Protein AF-A0A9D4M8V5-F1 (afdb_monomer_lite)

Secondary structure (DSSP, 8-state):
-GGGTT--EE-SSPPPPTTS--------EEEEEE-SSTT-EEEEEE----

Sequence (50 aa):
MSHFKRKFVIRRGKRTQPGKGAAKAQVEFFELRANGGIISTRCIQVGMSH

Radius of gyration: 13.72 Å; chains: 1; bounding box: 34×22×36 Å

pLDDT: mean 71.7, std 12.04, range [45.56, 89.25]

Foldseek 3Di:
DQVVVQDAEAEDDDPDDPPPPDDPPDDWDWDWDDDPDPRDTYIYTDDPDD

Structure (mmCIF, N/CA/C/O backbone):
data_AF-A0A9D4M8V5-F1
#
_entry.id   AF-A0A9D4M8V5-F1
#
loop_
_atom_site.group_PDB
_atom_site.id
_atom_site.type_symbol
_atom_site.label_atom_id
_atom_site.label_alt_id
_atom_site.label_comp_id
_atom_site.label_asym_id
_atom_site.label_entity_id
_atom_site.label_seq_id
_atom_site.pdbx_PDB_ins_code
_atom_site.Cartn_x
_atom_site.Cartn_y
_atom_site.Cartn_z
_atom_site.occupancy
_atom_site.B_iso_or_equiv
_atom_site.auth_seq_id
_atom_site.auth_comp_id
_atom_site.auth_asym_id
_atom_site.auth_atom_id
_atom_site.pdbx_PDB_model_num
ATOM 1 N N . MET A 1 1 ? 9.017 4.206 -7.482 1.00 58.41 1 MET A N 1
ATOM 2 C CA . MET A 1 1 ? 8.455 2.934 -6.958 1.00 58.41 1 MET A CA 1
ATOM 3 C C . MET A 1 1 ? 9.539 1.932 -6.561 1.00 58.41 1 MET A C 1
ATOM 5 O O . MET A 1 1 ? 9.440 1.335 -5.495 1.00 58.41 1 MET A O 1
ATOM 9 N N . SER A 1 2 ? 10.596 1.797 -7.359 1.00 59.22 2 SER A N 1
ATOM 10 C CA . SER A 1 2 ? 11.783 0.965 -7.105 1.00 59.22 2 SER A CA 1
ATOM 11 C C . SER A 1 2 ? 12.511 1.292 -5.789 1.00 59.22 2 SER A C 1
ATOM 13 O O . SER A 1 2 ? 12.851 0.378 -5.045 1.00 59.22 2 SER A O 1
ATOM 15 N N . HIS A 1 3 ? 12.653 2.576 -5.434 1.00 67.00 3 HIS A N 1
ATOM 16 C CA . HIS A 1 3 ? 13.280 3.002 -4.168 1.00 67.00 3 HIS A CA 1
ATOM 17 C C . HIS A 1 3 ? 12.475 2.638 -2.911 1.00 67.00 3 HIS A C 1
ATOM 19 O O . HIS A 1 3 ? 13.029 2.543 -1.822 1.00 67.00 3 HIS A O 1
ATOM 25 N N . PHE A 1 4 ? 11.172 2.380 -3.056 1.00 65.38 4 PHE A N 1
ATOM 26 C CA . PHE A 1 4 ? 10.282 2.046 -1.942 1.00 65.38 4 PHE A CA 1
ATOM 27 C C . PHE A 1 4 ? 10.191 0.534 -1.690 1.00 65.38 4 PHE A C 1
ATOM 29 O O . PHE A 1 4 ? 9.255 0.079 -1.039 1.00 65.38 4 PHE A O 1
ATOM 36 N N . LYS A 1 5 ? 11.120 -0.274 -2.233 1.00 69.00 5 LYS A N 1
ATOM 37 C CA . LYS A 1 5 ? 11.141 -1.744 -2.082 1.00 69.00 5 LYS A CA 1
ATOM 38 C C . LYS A 1 5 ? 9.771 -2.394 -2.366 1.00 69.00 5 LYS A C 1
ATOM 40 O O . LYS A 1 5 ? 9.335 -3.272 -1.628 1.00 69.00 5 LYS A O 1
ATOM 45 N N . ARG A 1 6 ? 9.070 -1.929 -3.413 1.00 68.06 6 ARG A N 1
ATOM 46 C CA . ARG A 1 6 ? 7.709 -2.370 -3.809 1.00 68.06 6 ARG A CA 1
ATOM 47 C C . ARG A 1 6 ? 6.585 -2.062 -2.797 1.00 68.06 6 ARG A C 1
ATOM 49 O O . ARG A 1 6 ? 5.470 -2.534 -2.977 1.00 68.06 6 ARG A O 1
ATOM 56 N N . LYS A 1 7 ? 6.831 -1.247 -1.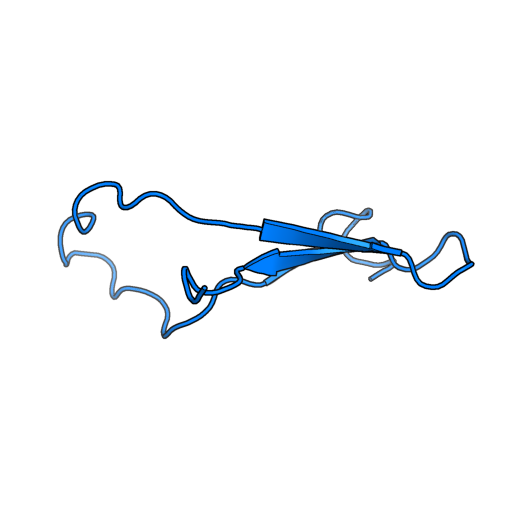767 1.00 70.75 7 LYS A N 1
ATOM 57 C CA . LYS A 1 7 ? 5.836 -0.831 -0.765 1.00 70.75 7 LYS A CA 1
ATOM 58 C C . LYS A 1 7 ? 5.483 0.644 -0.946 1.00 70.75 7 LYS A C 1
ATOM 60 O O . LYS A 1 7 ? 6.029 1.509 -0.272 1.00 70.75 7 LYS A O 1
ATOM 65 N N . PHE A 1 8 ? 4.581 0.939 -1.877 1.00 81.25 8 PHE A N 1
ATOM 66 C CA . PHE A 1 8 ? 4.096 2.302 -2.108 1.00 81.25 8 PHE A CA 1
ATOM 67 C C . PHE A 1 8 ? 2.585 2.348 -1.907 1.00 81.25 8 PHE A C 1
ATOM 69 O O . PHE A 1 8 ? 1.818 1.890 -2.756 1.00 81.25 8 PHE A O 1
ATOM 76 N N . VAL A 1 9 ? 2.188 2.859 -0.742 1.00 84.31 9 VAL A N 1
ATOM 77 C CA . VAL A 1 9 ? 0.791 2.994 -0.326 1.00 84.31 9 VAL A CA 1
ATOM 78 C C . VAL A 1 9 ? 0.427 4.471 -0.345 1.00 84.31 9 VAL A C 1
ATOM 80 O O . VAL A 1 9 ? 1.077 5.278 0.318 1.00 84.31 9 VAL A O 1
ATOM 83 N N . ILE A 1 10 ? -0.611 4.821 -1.096 1.00 85.81 10 ILE A N 1
ATOM 84 C CA . ILE A 1 10 ? -1.136 6.180 -1.192 1.00 85.81 10 ILE A CA 1
ATOM 85 C C . ILE A 1 10 ? -2.457 6.219 -0.430 1.00 85.81 10 ILE A C 1
ATOM 87 O O . ILE A 1 10 ? -3.421 5.572 -0.830 1.00 85.81 10 ILE A O 1
ATOM 91 N N . ARG A 1 11 ? -2.499 6.982 0.663 1.00 86.50 11 ARG A N 1
ATOM 92 C CA . ARG A 1 11 ? -3.727 7.265 1.418 1.00 86.50 11 ARG A CA 1
ATOM 93 C C . ARG A 1 11 ? -4.329 8.590 0.952 1.00 86.50 11 ARG A C 1
ATOM 95 O O . ARG A 1 11 ? -3.585 9.508 0.603 1.00 86.50 11 ARG A O 1
ATOM 102 N N . ARG A 1 12 ? -5.658 8.697 0.926 1.00 79.25 12 ARG A N 1
ATOM 103 C CA . ARG A 1 12 ? -6.360 9.956 0.627 1.00 79.25 12 ARG A CA 1
ATOM 104 C C . ARG A 1 12 ? -6.409 10.826 1.888 1.00 79.25 12 ARG A C 1
ATOM 106 O O . ARG A 1 12 ? -6.499 10.314 2.998 1.00 79.25 12 ARG A O 1
ATOM 113 N N . GLY A 1 13 ? -6.390 12.146 1.710 1.00 77.81 13 GLY A N 1
ATOM 114 C CA . GLY A 1 13 ? -6.491 13.121 2.803 1.00 77.81 13 GLY A CA 1
ATOM 115 C C . GLY A 1 13 ? -5.153 13.717 3.253 1.00 77.81 13 GLY A C 1
ATOM 116 O O . GLY A 1 13 ? -4.089 13.412 2.717 1.00 77.81 13 GLY A O 1
ATOM 117 N N . LYS A 1 14 ? -5.219 14.631 4.229 1.00 74.06 14 LYS A N 1
ATOM 118 C CA . LYS A 1 14 ? -4.052 15.303 4.822 1.00 74.06 14 LYS A CA 1
ATOM 119 C C . LYS A 1 14 ? -3.538 14.483 6.004 1.00 74.06 14 LYS A C 1
ATOM 121 O O . LYS A 1 14 ? -4.333 13.929 6.757 1.00 74.06 14 LYS A O 1
ATOM 126 N N . ARG A 1 15 ? -2.214 14.437 6.192 1.00 69.12 15 ARG A N 1
ATOM 127 C CA . ARG A 1 15 ? -1.589 13.769 7.345 1.00 69.12 15 ARG A CA 1
ATOM 128 C C . ARG A 1 15 ? -2.212 14.300 8.638 1.00 69.12 15 ARG A C 1
ATOM 130 O O . ARG A 1 15 ? -2.222 15.512 8.859 1.00 69.12 15 ARG A O 1
ATOM 137 N N . THR A 1 16 ? -2.743 13.404 9.466 1.00 62.91 16 THR A N 1
ATOM 138 C CA . THR A 1 16 ? -3.291 13.754 10.776 1.00 62.91 16 THR A CA 1
ATOM 139 C C . THR A 1 16 ? -2.187 14.412 11.596 1.00 62.91 16 THR A C 1
ATOM 141 O O . THR A 1 16 ? -1.073 13.889 11.674 1.00 62.91 16 THR A O 1
ATOM 144 N N . GLN A 1 17 ? -2.471 15.584 12.170 1.00 63.00 17 GLN A N 1
ATOM 145 C CA . GLN A 1 17 ? -1.565 16.185 13.145 1.00 63.00 17 GLN A CA 1
ATOM 146 C C . GLN A 1 17 ? -1.381 15.192 14.302 1.00 63.00 17 GLN A C 1
ATOM 148 O O . GLN A 1 17 ? -2.387 14.656 14.783 1.00 63.00 17 GLN A O 1
ATOM 153 N N . PRO A 1 18 ? -0.140 14.922 14.741 1.00 54.22 18 PRO A N 1
ATOM 154 C CA . PRO A 1 18 ? 0.084 14.080 15.908 1.00 54.22 18 PRO A CA 1
ATOM 155 C C . PRO A 1 18 ? -0.666 14.699 17.097 1.00 54.22 18 PRO A C 1
ATOM 157 O O . PRO A 1 18 ? -0.449 15.862 17.420 1.00 54.22 18 PRO A O 1
ATOM 160 N N . GLY A 1 19 ? -1.609 13.955 17.684 1.00 59.53 19 GLY A N 1
ATOM 161 C CA . GLY A 1 19 ? -2.399 14.396 18.843 1.00 59.53 19 GLY A CA 1
ATOM 162 C C . GLY A 1 19 ? -3.907 14.553 18.615 1.00 59.53 19 GLY A C 1
ATOM 163 O O . GLY A 1 19 ? -4.656 14.557 19.588 1.00 59.53 19 GLY A O 1
ATOM 164 N N . LYS A 1 20 ? -4.403 14.601 17.369 1.00 56.59 20 LYS A N 1
ATOM 165 C CA . LYS A 1 20 ? -5.849 14.446 17.119 1.00 56.59 20 LYS A CA 1
ATOM 166 C C . LYS A 1 20 ? -6.158 12.956 17.057 1.00 56.59 20 LYS A C 1
ATOM 168 O O . LYS A 1 20 ? -5.744 12.293 16.109 1.00 56.59 20 LYS A O 1
ATOM 173 N N . GLY A 1 21 ? -6.790 12.458 18.125 1.00 52.53 21 GLY A N 1
ATOM 174 C CA . GLY A 1 21 ? -7.070 11.045 18.381 1.00 52.53 21 GLY A CA 1
ATOM 175 C C . GLY A 1 21 ? -7.473 10.288 17.123 1.00 52.53 21 GLY A C 1
ATOM 176 O O . GLY A 1 21 ? -8.208 10.825 16.295 1.00 52.53 21 GLY A O 1
ATOM 177 N N . ALA A 1 22 ? -6.937 9.072 16.983 1.00 57.66 22 ALA A N 1
ATOM 178 C CA . ALA A 1 22 ? -7.192 8.176 15.865 1.00 57.66 22 ALA A CA 1
ATOM 179 C C . ALA A 1 22 ? -8.688 8.191 15.544 1.00 57.66 22 ALA A C 1
ATOM 181 O O . ALA A 1 22 ? -9.497 7.659 16.308 1.00 57.66 22 ALA A O 1
ATOM 182 N N . ALA A 1 23 ? -9.057 8.885 14.462 1.00 57.59 23 ALA A N 1
ATOM 183 C CA . ALA A 1 23 ? -10.427 8.903 13.989 1.00 57.59 23 ALA A CA 1
ATOM 184 C C . ALA A 1 23 ? -10.863 7.439 13.893 1.00 57.59 23 ALA A C 1
ATOM 186 O O . ALA A 1 23 ? -10.100 6.631 13.357 1.00 57.59 23 ALA A O 1
ATOM 187 N N . LYS A 1 24 ? -12.008 7.109 14.517 1.00 57.66 24 LYS A N 1
ATOM 188 C CA . LYS A 1 24 ? -12.617 5.766 14.563 1.00 57.66 24 LYS A CA 1
ATOM 189 C C . LYS A 1 24 ? -12.227 4.978 13.320 1.00 57.66 24 LYS A C 1
ATOM 191 O O . LYS A 1 24 ? -12.401 5.518 12.234 1.00 57.66 24 LYS A O 1
ATOM 196 N N . ALA A 1 25 ? -11.724 3.752 13.489 1.00 60.50 25 ALA A N 1
ATOM 197 C CA . ALA A 1 25 ? -11.310 2.884 12.390 1.00 60.50 25 ALA A CA 1
ATOM 198 C C . ALA A 1 25 ? -12.461 2.723 11.383 1.00 60.50 25 ALA A C 1
ATOM 20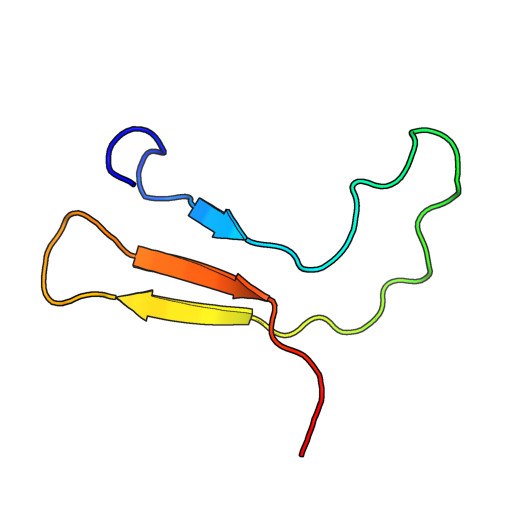0 O O . ALA A 1 25 ? -13.342 1.880 11.542 1.00 60.50 25 ALA A O 1
ATOM 201 N N . GLN A 1 26 ? -12.499 3.609 10.392 1.00 72.75 26 GLN A N 1
ATOM 202 C CA . GLN A 1 26 ? -13.427 3.550 9.281 1.00 72.75 26 GLN A CA 1
ATOM 203 C C . GLN A 1 26 ? -12.917 2.461 8.350 1.00 72.75 26 GLN A C 1
ATOM 205 O O . GLN A 1 26 ? -11.709 2.283 8.197 1.00 72.75 26 GLN A O 1
ATOM 210 N N . VAL A 1 27 ? -13.835 1.709 7.750 1.00 81.25 27 VAL A N 1
ATOM 211 C CA . VAL A 1 27 ? -13.468 0.731 6.728 1.00 81.25 27 VAL A CA 1
ATOM 212 C C . VAL A 1 27 ? -12.803 1.486 5.578 1.00 81.25 27 VAL A C 1
ATOM 214 O O . VAL A 1 27 ? -13.390 2.398 4.998 1.00 81.25 27 VAL A O 1
ATOM 217 N N . GLU A 1 28 ? -11.558 1.127 5.276 1.00 84.75 28 GLU A N 1
ATOM 218 C CA . GLU A 1 28 ? -10.781 1.721 4.193 1.00 84.75 28 GLU A CA 1
ATOM 219 C C . GLU A 1 28 ? -10.661 0.723 3.039 1.00 84.75 28 GLU A C 1
ATOM 221 O O . GLU A 1 28 ? -10.349 -0.449 3.250 1.00 84.75 28 GLU A O 1
ATOM 226 N N . PHE A 1 29 ? -10.853 1.200 1.811 1.00 87.94 29 PHE A N 1
ATOM 227 C CA . PHE A 1 29 ? -10.691 0.395 0.604 1.00 87.94 29 PHE A CA 1
ATOM 228 C C . PHE A 1 29 ? -9.406 0.769 -0.106 1.00 87.94 29 PHE A C 1
ATOM 230 O O . PHE A 1 29 ? -9.048 1.945 -0.186 1.00 87.94 29 PHE A O 1
ATOM 237 N N . PHE A 1 30 ? -8.737 -0.236 -0.662 1.00 87.75 30 PHE A N 1
ATOM 238 C CA . PHE A 1 30 ? -7.512 -0.050 -1.417 1.00 87.75 30 PHE A CA 1
A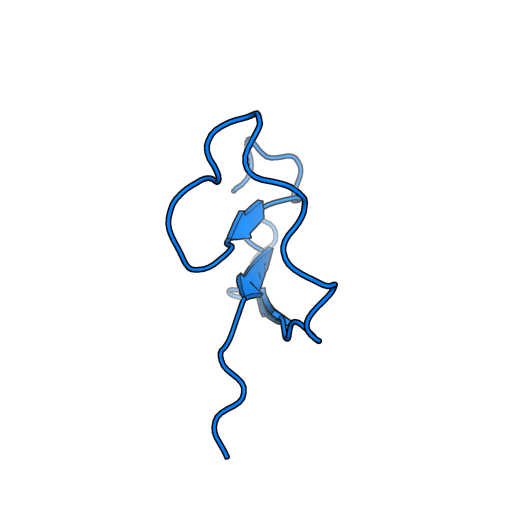TOM 239 C C . PHE A 1 30 ? -7.545 -0.855 -2.710 1.00 87.75 30 PHE A C 1
ATOM 241 O O . PHE A 1 30 ? -7.929 -2.020 -2.721 1.00 87.75 30 PHE A O 1
ATOM 248 N N . GLU A 1 31 ? -7.086 -0.234 -3.790 1.00 88.25 31 GLU A N 1
ATOM 249 C CA . GLU A 1 31 ? -6.898 -0.871 -5.086 1.00 88.25 31 GLU A CA 1
ATOM 250 C C . GLU A 1 31 ? -5.405 -1.100 -5.339 1.00 88.25 31 GLU A C 1
ATOM 252 O O . GLU A 1 31 ? -4.584 -0.178 -5.235 1.00 88.25 31 GLU A O 1
ATOM 257 N N . LEU A 1 32 ? -5.050 -2.335 -5.694 1.00 87.00 32 LEU A N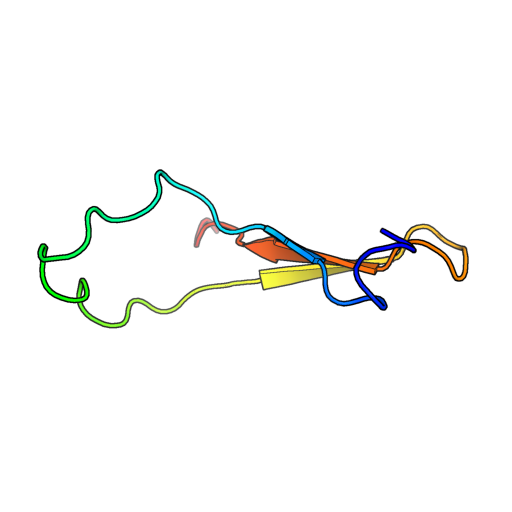 1
ATOM 258 C CA . LEU A 1 32 ? -3.697 -2.701 -6.087 1.00 87.00 32 LEU A CA 1
ATOM 259 C C . LEU A 1 32 ? -3.555 -2.577 -7.607 1.00 87.00 32 LEU A C 1
ATOM 261 O O . LEU A 1 32 ? -4.172 -3.331 -8.353 1.00 87.00 32 LEU A O 1
ATOM 265 N N . ARG A 1 33 ? -2.712 -1.653 -8.075 1.00 84.25 33 ARG A N 1
ATOM 266 C CA . ARG A 1 33 ? -2.461 -1.438 -9.507 1.00 84.25 33 ARG A CA 1
ATOM 267 C C . ARG A 1 33 ? -1.040 -1.831 -9.873 1.00 84.25 33 ARG A C 1
ATOM 269 O O . ARG A 1 33 ? -0.091 -1.284 -9.308 1.00 84.25 33 ARG A O 1
ATOM 276 N N . ALA A 1 34 ? -0.902 -2.717 -10.854 1.00 79.44 34 ALA A N 1
ATOM 277 C CA . ALA A 1 34 ? 0.370 -3.088 -11.462 1.00 79.44 34 ALA A CA 1
ATOM 278 C C . ALA A 1 34 ? 0.417 -2.572 -12.906 1.00 79.44 34 ALA A C 1
ATOM 280 O O . ALA A 1 34 ? -0.472 -2.857 -13.701 1.00 79.44 34 ALA A O 1
ATOM 281 N N . ASN A 1 35 ? 1.454 -1.812 -13.254 1.00 67.69 35 ASN A N 1
ATOM 282 C CA . ASN A 1 35 ? 1.647 -1.330 -14.622 1.00 67.69 35 ASN A CA 1
ATOM 283 C C . ASN A 1 35 ? 2.589 -2.283 -15.372 1.00 67.69 35 ASN A C 1
ATOM 285 O O . ASN A 1 35 ? 3.755 -1.939 -15.520 1.00 67.69 35 ASN A O 1
ATOM 289 N N . GLY A 1 36 ? 2.129 -3.484 -15.750 1.00 66.12 36 GLY A N 1
ATOM 290 C CA . GLY A 1 36 ? 2.758 -4.401 -16.732 1.00 66.12 36 GLY A CA 1
ATOM 291 C C . GLY A 1 36 ? 4.250 -4.777 -16.591 1.00 66.12 36 GLY A C 1
ATOM 292 O O . GLY A 1 36 ? 4.765 -5.529 -17.407 1.00 66.12 36 GLY A O 1
ATOM 293 N N . GLY A 1 37 ? 4.961 -4.280 -15.582 1.00 65.06 37 GLY A N 1
ATOM 294 C CA . GLY A 1 37 ? 6.400 -4.409 -15.405 1.00 65.06 37 GLY A CA 1
ATOM 295 C C . GLY A 1 37 ? 6.780 -4.428 -13.926 1.00 65.06 37 GLY A C 1
ATOM 296 O O . GLY A 1 37 ? 6.045 -3.955 -13.057 1.00 65.06 37 GLY A O 1
ATOM 297 N N . ILE A 1 38 ? 7.967 -4.964 -13.636 1.00 58.88 38 ILE A N 1
ATOM 298 C CA . ILE A 1 38 ? 8.462 -5.337 -12.291 1.00 58.88 38 ILE A CA 1
ATOM 299 C C . ILE A 1 38 ? 8.562 -4.135 -11.325 1.00 58.88 38 ILE A C 1
ATOM 301 O O . ILE A 1 38 ? 8.687 -4.290 -10.106 1.00 58.88 38 ILE A O 1
ATOM 305 N N . ILE A 1 39 ? 8.523 -2.916 -11.865 1.00 58.25 39 ILE A N 1
ATOM 306 C CA . ILE A 1 39 ? 8.993 -1.707 -11.190 1.00 58.25 39 ILE A CA 1
ATOM 307 C C . ILE A 1 39 ? 7.859 -0.912 -10.529 1.00 58.25 39 ILE A C 1
ATOM 309 O O . ILE A 1 39 ? 8.148 0.016 -9.775 1.00 58.25 39 ILE A O 1
ATOM 313 N N . SER A 1 40 ? 6.574 -1.242 -10.715 1.00 62.91 40 SER A N 1
ATOM 314 C CA . SER A 1 40 ? 5.531 -0.425 -10.072 1.00 62.91 40 SER A CA 1
ATOM 315 C C . SER A 1 40 ? 4.205 -1.128 -9.795 1.00 62.91 40 SER A C 1
ATOM 317 O O . SER A 1 40 ? 3.253 -1.033 -10.568 1.00 62.91 40 SER A O 1
ATOM 319 N N . THR A 1 41 ? 4.124 -1.745 -8.617 1.00 76.44 41 THR A N 1
ATOM 320 C CA . THR A 1 41 ? 2.849 -2.036 -7.953 1.00 76.44 41 THR A CA 1
ATOM 321 C C . THR A 1 41 ? 2.553 -0.924 -6.953 1.00 76.44 41 THR A C 1
ATOM 323 O O . THR A 1 41 ? 3.336 -0.722 -6.027 1.00 76.44 41 THR A O 1
ATOM 326 N N . ARG A 1 42 ? 1.439 -0.206 -7.116 1.00 83.06 42 ARG A N 1
ATOM 327 C CA . ARG A 1 42 ? 0.974 0.819 -6.165 1.00 83.06 42 ARG A CA 1
ATOM 328 C C . ARG A 1 42 ? -0.324 0.379 -5.503 1.00 83.06 42 ARG A C 1
ATOM 330 O O . ARG A 1 42 ? -1.194 -0.166 -6.174 1.00 83.06 42 ARG A O 1
ATOM 337 N N . CYS A 1 43 ? -0.448 0.638 -4.208 1.00 86.81 43 CYS A N 1
ATOM 338 C CA . CYS A 1 43 ? -1.668 0.409 -3.441 1.00 86.81 43 CYS A CA 1
ATOM 339 C C . CYS A 1 43 ? -2.306 1.771 -3.149 1.00 86.81 43 CYS A C 1
ATOM 341 O O . CYS A 1 43 ? -1.676 2.615 -2.511 1.00 86.81 43 CYS A O 1
ATOM 343 N N . ILE A 1 44 ? -3.502 2.030 -3.673 1.00 88.06 44 ILE A N 1
ATOM 344 C CA . ILE A 1 44 ? -4.147 3.348 -3.604 1.00 88.06 44 ILE A CA 1
ATOM 345 C C . ILE A 1 44 ? -5.444 3.23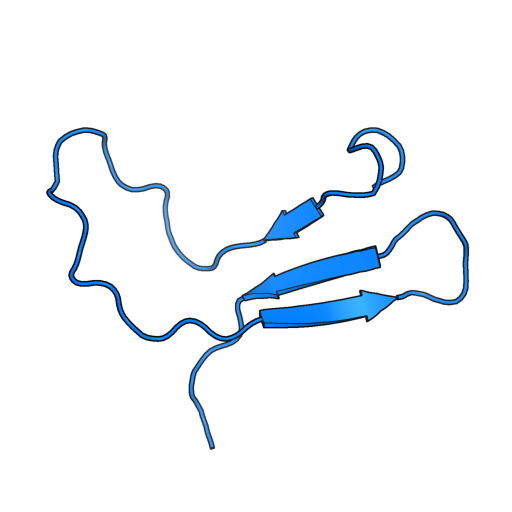6 -2.822 1.00 88.06 44 ILE A C 1
ATOM 347 O O . ILE A 1 44 ? -6.285 2.412 -3.160 1.00 88.06 44 ILE A O 1
ATOM 351 N 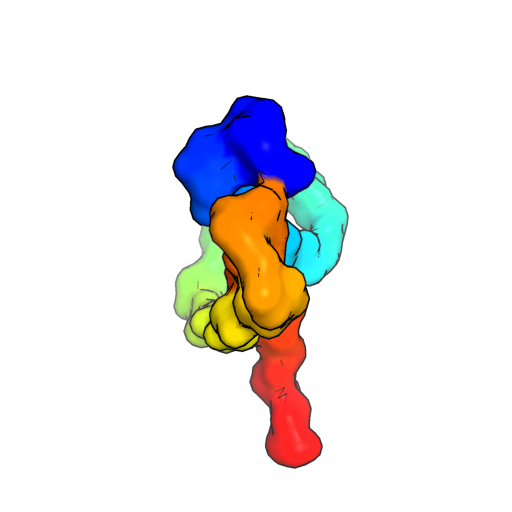N . GLN A 1 45 ? -5.627 4.096 -1.824 1.00 89.25 45 GLN A N 1
ATOM 352 C CA . GLN A 1 45 ? -6.891 4.207 -1.111 1.00 89.25 45 GLN A CA 1
ATOM 353 C C . GLN A 1 45 ? -7.974 4.772 -2.034 1.00 89.25 45 GLN A C 1
ATOM 355 O O . GLN A 1 45 ? -7.817 5.858 -2.599 1.00 89.25 45 GLN A O 1
ATOM 360 N N . VAL A 1 46 ? -9.088 4.062 -2.150 1.00 88.31 46 VAL A N 1
ATOM 361 C CA . VAL A 1 46 ? -10.265 4.477 -2.918 1.00 88.31 46 VAL A CA 1
ATOM 362 C C . VAL A 1 46 ? -11.414 4.810 -1.969 1.00 88.31 46 VAL A C 1
ATOM 364 O O . VAL A 1 46 ? -11.418 4.405 -0.806 1.00 88.31 46 VAL A O 1
ATOM 367 N N . GLY A 1 47 ? -12.349 5.641 -2.429 1.00 82.31 47 GLY A N 1
ATOM 368 C CA . GLY A 1 47 ? -13.541 5.953 -1.639 1.00 82.31 47 GLY A CA 1
ATOM 369 C C . GLY A 1 47 ? -14.534 4.793 -1.665 1.00 82.31 47 GLY A C 1
ATOM 370 O O . GLY A 1 47 ? -14.587 4.059 -2.647 1.00 82.31 47 GLY A O 1
ATOM 371 N N . MET A 1 48 ? -15.346 4.666 -0.614 1.00 72.00 48 MET A N 1
ATOM 372 C CA . MET A 1 48 ? -16.629 3.965 -0.700 1.00 72.00 48 MET A CA 1
ATOM 373 C C . MET A 1 48 ? -17.567 4.831 -1.540 1.00 72.00 48 MET A C 1
ATOM 375 O O . MET A 1 48 ? -18.197 5.752 -1.031 1.00 72.00 48 MET A O 1
ATOM 379 N N . SER A 1 49 ? -17.611 4.589 -2.839 1.00 62.72 49 SER A N 1
ATOM 380 C CA . SER A 1 49 ? -18.643 5.123 -3.721 1.00 62.72 49 SER A CA 1
ATOM 381 C C . SER A 1 49 ? -19.096 3.967 -4.600 1.00 62.72 49 SER A C 1
ATOM 383 O O . SER A 1 49 ? -18.245 3.357 -5.249 1.00 62.72 49 SER A O 1
ATOM 385 N N . HIS A 1 50 ? -20.390 3.641 -4.523 1.00 45.56 50 HIS A N 1
ATOM 386 C CA . HIS A 1 50 ? -21.066 2.734 -5.452 1.00 45.56 50 HIS A CA 1
ATOM 387 C C . HIS A 1 50 ? -20.853 3.176 -6.901 1.00 45.56 50 HIS A C 1
ATOM 389 O O . HIS A 1 50 ? -20.791 4.408 -7.126 1.00 45.56 50 HIS A O 1
#

Organism: Dreissena polymorpha (NCBI:txid45954)